Protein AF-A0A2N1LR02-F1 (afdb_monomer_lite)

Sequence (172 aa):
MAAYFSTISNEKSGYHPKRVEGSVKLVQAIRKLHRGYVFFFLIPSFLRRYVPFLKTMSDDIFQTMDFINQKLNTIIKTRRKEIEDASLDEPLPHDMLTSMIIKNTFRDVNYFETGEASRFMTNSEIRVNLLDGFYSGTYKVNFFFIFLDKFYALFYKFIESSKFNINTICFT

Structure (mmCIF, N/CA/C/O backbone):
data_AF-A0A2N1LR02-F1
#
_entry.id   AF-A0A2N1LR02-F1
#
loop_
_atom_site.group_PDB
_atom_site.id
_atom_site.type_symbol
_atom_site.label_atom_id
_atom_site.label_alt_id
_atom_site.label_comp_id
_atom_site.label_asym_id
_atom_site.label_entity_id
_atom_site.label_seq_id
_atom_site.pdbx_PDB_ins_code
_atom_site.Cartn_x
_atom_site.Cartn_y
_atom_site.Cartn_z
_atom_site.occupancy
_atom_site.B_iso_or_equiv
_atom_site.auth_seq_id
_atom_site.auth_comp_id
_atom_site.auth_asym_id
_atom_site.auth_atom_id
_atom_site.pdbx_PDB_model_num
ATOM 1 N N . MET A 1 1 ? -7.549 -14.404 -5.311 1.00 54.22 1 MET A N 1
ATOM 2 C CA . MET A 1 1 ? -8.138 -15.682 -4.866 1.00 54.22 1 MET A CA 1
ATOM 3 C C . MET A 1 1 ? -9.510 -15.933 -5.472 1.00 54.22 1 MET A C 1
ATOM 5 O O . MET A 1 1 ? -9.586 -16.866 -6.242 1.00 54.22 1 MET A O 1
ATOM 9 N N . ALA A 1 2 ? -10.542 -15.099 -5.273 1.00 55.25 2 ALA A N 1
ATOM 10 C CA . ALA A 1 2 ? -11.881 -15.347 -5.848 1.00 55.25 2 ALA A CA 1
ATOM 11 C C . ALA A 1 2 ? -11.913 -15.542 -7.383 1.00 55.25 2 ALA A C 1
ATOM 13 O O . ALA A 1 2 ? -12.499 -16.506 -7.852 1.00 55.25 2 ALA A O 1
ATOM 14 N N . ALA A 1 3 ? -11.217 -14.695 -8.155 1.00 59.97 3 ALA A N 1
ATOM 15 C CA . ALA A 1 3 ? -11.130 -14.844 -9.616 1.00 59.97 3 ALA A CA 1
ATOM 16 C C . ALA A 1 3 ? -10.395 -16.125 -10.062 1.00 59.97 3 ALA A C 1
ATOM 18 O O . ALA A 1 3 ? -10.743 -16.722 -11.071 1.00 59.97 3 ALA A O 1
ATOM 19 N N . TYR A 1 4 ? -9.380 -16.548 -9.300 1.00 62.59 4 TYR A N 1
ATOM 20 C CA . TYR A 1 4 ? -8.657 -17.796 -9.558 1.00 62.59 4 TYR A CA 1
ATOM 21 C C . TYR A 1 4 ? -9.516 -19.010 -9.175 1.00 62.59 4 TYR A C 1
ATOM 23 O O . TYR A 1 4 ? -9.596 -19.983 -9.913 1.00 62.59 4 TYR A O 1
ATOM 31 N N . PHE A 1 5 ? -10.239 -18.912 -8.059 1.00 60.47 5 P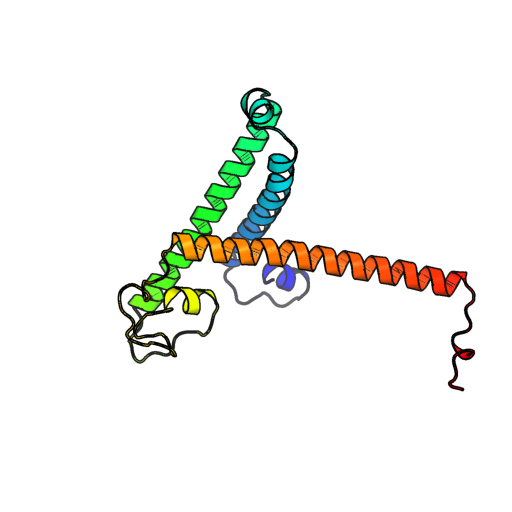HE A N 1
ATOM 32 C CA . PHE A 1 5 ? -11.178 -19.928 -7.600 1.00 60.47 5 PHE A CA 1
ATOM 33 C C . PHE A 1 5 ? -12.308 -20.146 -8.615 1.00 60.47 5 PHE A C 1
ATOM 35 O O . PHE A 1 5 ? -12.623 -21.283 -8.943 1.00 60.47 5 PHE A O 1
ATOM 42 N N . SER A 1 6 ? -12.840 -19.074 -9.212 1.00 61.81 6 SER A N 1
ATOM 43 C CA . SER A 1 6 ? -13.830 -19.176 -10.293 1.00 61.81 6 SER A CA 1
ATOM 44 C C . SER A 1 6 ? -13.273 -19.733 -11.605 1.00 61.81 6 SER A C 1
ATOM 46 O O . SER A 1 6 ? -14.053 -20.147 -12.450 1.00 61.81 6 SER A O 1
ATOM 48 N N . THR A 1 7 ? -11.950 -19.715 -11.815 1.00 63.00 7 THR A N 1
ATOM 49 C CA . THR A 1 7 ? -11.339 -20.356 -12.995 1.00 63.00 7 THR A CA 1
ATOM 50 C C . THR A 1 7 ? -11.068 -21.846 -12.800 1.00 63.00 7 THR A C 1
ATOM 52 O O . THR A 1 7 ? -10.983 -22.561 -13.790 1.00 63.00 7 THR A O 1
ATOM 55 N N . ILE A 1 8 ? -10.918 -22.315 -11.556 1.00 58.66 8 ILE A N 1
ATOM 56 C CA . ILE A 1 8 ? -10.593 -23.721 -11.242 1.00 58.66 8 ILE A CA 1
ATOM 57 C C . ILE A 1 8 ? -11.790 -24.523 -10.720 1.00 58.66 8 ILE A C 1
ATOM 59 O O . ILE A 1 8 ? -11.764 -25.747 -10.776 1.00 58.66 8 ILE A O 1
ATOM 63 N N . SER A 1 9 ? -12.825 -23.859 -10.201 1.00 59.94 9 SER A N 1
ATOM 64 C CA . SER A 1 9 ? -14.037 -24.501 -9.689 1.00 59.94 9 SER A CA 1
ATOM 65 C C . SER A 1 9 ? -15.246 -24.133 -10.548 1.00 59.94 9 SER A C 1
ATOM 67 O O . SER A 1 9 ? -15.396 -22.986 -10.967 1.00 59.94 9 SER A O 1
ATOM 69 N N . ASN A 1 10 ? -16.126 -25.109 -10.790 1.00 59.88 10 ASN A N 1
ATOM 70 C CA . ASN A 1 10 ? -17.415 -24.887 -11.458 1.00 59.88 10 ASN A CA 1
ATOM 71 C C . ASN A 1 10 ? -18.422 -24.136 -10.565 1.00 59.88 10 ASN A C 1
ATOM 73 O O . ASN A 1 10 ? -19.475 -23.712 -11.041 1.00 59.88 10 ASN A O 1
ATOM 77 N N . GLU A 1 11 ? -18.111 -23.949 -9.279 1.00 60.25 11 GLU A N 1
ATOM 78 C CA . GLU A 1 11 ? -18.895 -23.108 -8.383 1.00 60.25 11 GLU A CA 1
ATOM 79 C C . GLU A 1 11 ? -18.573 -21.630 -8.617 1.00 60.25 11 GLU A C 1
ATOM 81 O O . GLU A 1 11 ? -17.457 -21.145 -8.405 1.00 60.25 11 GLU A O 1
ATOM 86 N N . LYS A 1 12 ? -19.588 -20.864 -9.028 1.00 58.06 12 LYS A N 1
ATOM 87 C CA . LYS A 1 12 ? -19.485 -19.404 -9.047 1.00 58.06 12 LYS A CA 1
ATOM 88 C C . LYS A 1 12 ? -19.284 -18.924 -7.614 1.00 58.06 12 LYS A C 1
ATOM 90 O O . LYS A 1 12 ? -20.124 -19.167 -6.753 1.00 58.06 12 LYS A O 1
ATOM 95 N N . SER A 1 13 ? -18.199 -18.188 -7.367 1.00 61.81 13 SER A N 1
ATOM 96 C CA . SER A 1 13 ? -17.997 -17.540 -6.070 1.00 61.81 13 SER A CA 1
ATOM 97 C C . SER A 1 13 ? -19.213 -16.666 -5.742 1.00 61.81 13 SER A C 1
ATOM 99 O O . SER A 1 13 ? -19.603 -15.863 -6.591 1.00 61.81 13 SER A O 1
ATOM 101 N N . GLY A 1 14 ? -19.760 -16.741 -4.525 1.00 61.41 14 GLY A N 1
ATOM 102 C CA . GLY A 1 14 ? -20.897 -15.915 -4.074 1.00 61.41 14 GLY A CA 1
ATOM 103 C C . GLY A 1 14 ? -20.629 -14.399 -4.011 1.00 61.41 14 GLY A C 1
ATOM 104 O O . GLY A 1 14 ? -21.425 -13.643 -3.464 1.00 61.41 14 GLY A O 1
ATOM 105 N N . TYR A 1 15 ? -19.496 -13.929 -4.542 1.00 64.81 15 TYR A N 1
ATOM 106 C CA . TYR A 1 15 ? -19.118 -12.522 -4.582 1.00 64.81 15 TYR A CA 1
ATOM 107 C C . TYR A 1 15 ? -19.650 -11.818 -5.830 1.00 64.81 15 TYR A C 1
ATOM 109 O O . TYR A 1 15 ? -19.574 -12.331 -6.944 1.00 64.81 15 TYR A O 1
ATOM 117 N N . HIS A 1 16 ? -20.101 -10.574 -5.650 1.00 70.81 16 HIS A N 1
ATOM 118 C CA . HIS A 1 16 ? -20.580 -9.740 -6.748 1.00 70.81 16 HIS A CA 1
ATOM 119 C C . HIS A 1 16 ? -19.488 -9.542 -7.832 1.00 70.81 16 HIS A C 1
ATOM 121 O O . HIS A 1 16 ? -18.369 -9.140 -7.487 1.00 70.81 16 HIS A O 1
ATOM 127 N N . PRO A 1 17 ? -19.786 -9.722 -9.138 1.00 71.88 17 PRO A N 1
ATOM 128 C CA . PRO A 1 17 ? -18.791 -9.690 -10.220 1.00 71.88 17 PRO A CA 1
ATOM 129 C C . PRO A 1 17 ? -17.903 -8.436 -10.238 1.00 71.88 17 PRO A C 1
ATOM 131 O O . PRO A 1 17 ? -16.683 -8.534 -10.362 1.00 71.88 17 PRO A O 1
ATOM 134 N N . LYS A 1 18 ? -18.489 -7.253 -9.998 1.00 75.12 18 LYS A N 1
ATOM 135 C CA . LYS A 1 18 ? -17.747 -5.974 -9.924 1.00 75.12 18 LYS A CA 1
ATOM 136 C C . LYS A 1 18 ? -16.664 -5.960 -8.834 1.00 75.12 18 LYS A C 1
ATOM 138 O O . LYS A 1 18 ? -15.628 -5.318 -8.995 1.00 75.12 18 LYS A O 1
ATOM 143 N N . ARG A 1 19 ? -16.884 -6.667 -7.718 1.00 74.06 19 ARG A N 1
ATOM 144 C CA . ARG A 1 19 ? -15.919 -6.767 -6.610 1.00 74.06 19 ARG A CA 1
ATOM 145 C C . ARG A 1 19 ? -14.735 -7.647 -7.003 1.00 74.06 19 ARG A C 1
ATOM 147 O O . ARG A 1 19 ? -13.589 -7.303 -6.720 1.00 74.06 19 ARG A O 1
ATOM 154 N N . VAL A 1 20 ? -15.016 -8.748 -7.699 1.00 78.62 20 VAL A N 1
ATOM 155 C CA . VAL A 1 20 ? -13.993 -9.650 -8.241 1.00 78.62 20 VAL A CA 1
ATOM 156 C C . VAL A 1 20 ? -13.139 -8.912 -9.271 1.00 78.62 20 VAL A C 1
ATOM 158 O O . VAL A 1 20 ? -11.918 -8.878 -9.129 1.00 78.62 20 VAL A O 1
ATOM 161 N N . GLU A 1 21 ? -13.758 -8.224 -10.230 1.00 84.56 21 GLU A N 1
ATOM 162 C CA . GLU A 1 21 ? -13.053 -7.424 -11.239 1.00 84.56 21 GLU A CA 1
ATOM 163 C C . GLU A 1 21 ? -12.166 -6.337 -10.607 1.00 84.56 21 GLU A C 1
ATOM 165 O O . GLU A 1 21 ? -10.990 -6.203 -10.953 1.00 84.56 21 GLU A O 1
ATOM 170 N N . GLY A 1 22 ? -12.696 -5.598 -9.626 1.00 85.69 22 GLY A N 1
ATOM 171 C CA . GLY A 1 22 ? -11.933 -4.586 -8.896 1.00 85.69 22 GLY A CA 1
ATOM 172 C C . GLY A 1 22 ? -10.699 -5.163 -8.199 1.00 85.69 22 GLY A C 1
ATOM 173 O O . GLY A 1 22 ? -9.625 -4.562 -8.251 1.00 85.69 22 GLY A O 1
ATOM 174 N N . SER A 1 23 ? -10.825 -6.355 -7.608 1.00 84.44 23 SER A N 1
ATOM 175 C CA . SER A 1 23 ? -9.701 -7.038 -6.959 1.00 84.44 23 SER A CA 1
ATOM 176 C C . SER A 1 23 ? -8.628 -7.489 -7.956 1.00 84.44 23 SER A C 1
ATOM 178 O O . SER A 1 23 ? -7.438 -7.350 -7.678 1.00 84.44 23 SER A O 1
ATOM 180 N N . VAL A 1 24 ? -9.023 -7.959 -9.145 1.00 88.44 24 VAL A N 1
ATOM 181 C CA . VAL A 1 24 ? -8.087 -8.356 -10.209 1.00 88.44 24 VAL A CA 1
ATOM 182 C C . VAL A 1 24 ? -7.290 -7.152 -10.702 1.00 88.44 24 VAL A C 1
ATOM 184 O O . VAL A 1 24 ? -6.063 -7.231 -10.778 1.00 88.44 24 VAL A O 1
ATOM 187 N N . LYS A 1 25 ? -7.959 -6.020 -10.959 1.00 92.31 25 LYS A N 1
ATOM 188 C CA . LYS A 1 25 ? -7.296 -4.771 -11.369 1.00 92.31 25 LYS A CA 1
ATOM 189 C C . LYS A 1 25 ? -6.306 -4.279 -10.312 1.00 92.31 25 LYS A C 1
ATOM 191 O O . LYS A 1 25 ? -5.199 -3.880 -10.660 1.00 92.31 25 LYS A O 1
ATOM 196 N N . LEU A 1 26 ? -6.663 -4.360 -9.026 1.00 91.88 26 LEU A N 1
ATOM 197 C CA . LEU A 1 26 ? -5.758 -3.992 -7.932 1.00 91.88 26 LEU A CA 1
ATOM 198 C C . LEU A 1 26 ? -4.506 -4.883 -7.896 1.00 91.88 26 LEU A C 1
ATOM 200 O O . LEU A 1 26 ? -3.393 -4.370 -7.828 1.00 91.88 26 LEU A O 1
ATOM 204 N N . VAL A 1 27 ? -4.663 -6.205 -8.009 1.00 89.44 27 VAL A N 1
ATOM 205 C CA . VAL A 1 27 ? -3.523 -7.141 -8.035 1.00 89.44 27 VAL A CA 1
ATOM 206 C C . VAL A 1 27 ? -2.628 -6.905 -9.255 1.00 89.44 27 VAL A C 1
ATOM 208 O O . VAL A 1 27 ? -1.402 -6.928 -9.140 1.00 89.44 27 VAL A O 1
ATOM 211 N N . GLN A 1 28 ? -3.215 -6.659 -10.427 1.00 90.50 28 GLN A N 1
ATOM 212 C CA . GLN A 1 28 ? -2.463 -6.327 -11.640 1.00 90.50 28 GLN A CA 1
ATOM 213 C C . GLN A 1 28 ? -1.675 -5.021 -11.479 1.00 90.50 28 GLN A C 1
ATOM 215 O O . GLN A 1 28 ? -0.496 -4.980 -11.834 1.00 90.50 28 GLN A O 1
ATOM 220 N N . ALA A 1 29 ? -2.284 -3.991 -10.887 1.00 93.25 29 ALA A N 1
ATOM 221 C CA . ALA A 1 29 ? -1.615 -2.730 -10.585 1.00 93.25 29 ALA A CA 1
ATOM 222 C C . ALA A 1 29 ? -0.432 -2.928 -9.622 1.00 93.25 29 ALA A C 1
ATOM 224 O O . ALA A 1 29 ? 0.661 -2.443 -9.900 1.00 93.25 29 ALA A O 1
ATOM 225 N N . ILE A 1 30 ? -0.598 -3.706 -8.546 1.00 91.44 30 ILE A N 1
ATOM 226 C CA . ILE A 1 30 ? 0.488 -4.006 -7.592 1.00 91.44 30 ILE A CA 1
ATOM 227 C C . ILE A 1 30 ? 1.645 -4.744 -8.284 1.00 91.44 30 ILE A C 1
ATOM 229 O O . ILE A 1 30 ? 2.810 -4.398 -8.090 1.00 91.44 30 ILE A O 1
ATOM 233 N N . ARG A 1 31 ? 1.350 -5.719 -9.155 1.00 88.25 31 ARG A N 1
ATOM 234 C CA . ARG A 1 31 ? 2.382 -6.416 -9.948 1.00 88.25 31 ARG A CA 1
ATOM 235 C C . ARG A 1 31 ? 3.130 -5.473 -10.886 1.00 88.25 31 ARG A C 1
ATOM 237 O O . ARG A 1 31 ? 4.342 -5.604 -11.054 1.00 88.25 31 ARG A O 1
ATOM 244 N N . LYS A 1 32 ? 2.417 -4.534 -11.506 1.00 91.00 32 LYS A N 1
ATOM 245 C CA . LYS A 1 32 ? 3.011 -3.512 -12.369 1.00 91.00 32 LYS A CA 1
ATOM 246 C C . LYS A 1 32 ? 3.894 -2.553 -11.568 1.00 91.00 32 LYS A C 1
ATOM 248 O O . LYS A 1 32 ? 5.026 -2.315 -11.976 1.00 91.00 32 LYS A O 1
ATOM 253 N N . LEU A 1 33 ? 3.433 -2.098 -10.401 1.00 91.44 33 LEU A N 1
ATOM 254 C CA . LEU A 1 33 ? 4.216 -1.273 -9.478 1.00 91.44 33 LEU A CA 1
ATOM 255 C C . LEU A 1 33 ? 5.512 -1.976 -9.050 1.00 91.44 33 LEU A C 1
ATOM 257 O O . LEU A 1 33 ? 6.570 -1.358 -9.044 1.00 91.44 33 LEU A O 1
ATOM 261 N N . HIS A 1 34 ? 5.451 -3.278 -8.766 1.00 86.19 34 HIS A N 1
ATOM 262 C CA . HIS A 1 34 ? 6.629 -4.074 -8.424 1.00 86.19 34 HIS A CA 1
ATOM 263 C C . HIS A 1 34 ? 7.677 -4.111 -9.543 1.00 86.19 34 HIS A C 1
ATOM 265 O O . HIS A 1 34 ? 8.855 -3.862 -9.297 1.00 86.19 34 HIS A O 1
ATOM 271 N N . ARG A 1 35 ? 7.258 -4.336 -10.794 1.00 84.69 35 ARG A N 1
ATOM 272 C CA . ARG A 1 35 ? 8.166 -4.216 -11.951 1.00 84.69 35 ARG A CA 1
ATOM 273 C C . ARG A 1 35 ? 8.718 -2.795 -12.086 1.00 84.69 35 ARG A C 1
ATOM 275 O O . ARG A 1 35 ? 9.896 -2.618 -12.382 1.00 84.69 35 ARG A O 1
ATOM 282 N N . GLY A 1 36 ? 7.877 -1.796 -11.822 1.00 89.12 36 GLY A N 1
ATOM 283 C CA . GLY A 1 36 ? 8.267 -0.392 -11.801 1.00 89.12 36 GLY A CA 1
ATOM 284 C C . GLY A 1 36 ? 9.349 -0.087 -10.764 1.00 89.12 36 GLY A C 1
ATOM 285 O O . GLY A 1 36 ? 10.271 0.663 -11.059 1.00 89.12 36 GLY A O 1
ATOM 286 N N . TYR A 1 37 ? 9.311 -0.712 -9.586 1.00 86.81 37 TYR A N 1
ATOM 287 C CA . TYR A 1 37 ? 10.327 -0.510 -8.549 1.00 86.81 37 TYR A CA 1
ATOM 288 C C . TYR A 1 37 ? 11.738 -0.865 -9.039 1.00 86.81 37 TYR A C 1
ATOM 290 O O . TYR A 1 37 ? 12.676 -0.100 -8.826 1.00 86.81 37 TYR A O 1
ATOM 298 N N . VAL A 1 38 ? 11.882 -1.969 -9.781 1.00 87.62 38 VAL A N 1
ATOM 299 C CA . VAL A 1 38 ? 13.159 -2.364 -10.402 1.00 87.62 38 VAL A CA 1
ATOM 300 C C . VAL A 1 38 ? 13.616 -1.325 -11.432 1.00 87.62 38 VAL A C 1
ATOM 302 O O . VAL A 1 38 ? 14.785 -0.946 -11.449 1.00 87.62 38 VAL A O 1
ATOM 305 N N . PHE A 1 39 ? 12.694 -0.801 -12.245 1.00 91.06 39 PHE A N 1
ATOM 306 C CA . PHE A 1 39 ? 12.978 0.299 -13.173 1.00 91.06 39 PHE A CA 1
ATOM 307 C C . PHE A 1 39 ? 13.478 1.553 -12.438 1.00 91.06 39 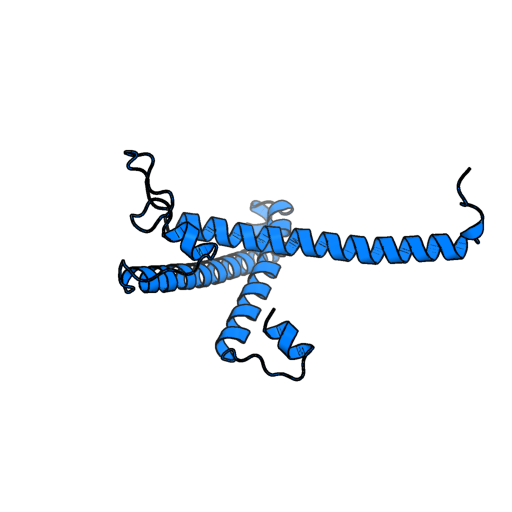PHE A C 1
ATOM 309 O O . PHE A 1 39 ? 14.466 2.159 -12.855 1.00 91.06 39 PHE A O 1
ATOM 316 N N . PHE A 1 40 ? 12.856 1.920 -11.312 1.00 92.56 40 PHE A N 1
ATOM 317 C CA . PHE A 1 40 ? 13.285 3.081 -10.533 1.00 92.56 40 PHE A CA 1
ATOM 318 C C . PHE A 1 40 ? 14.623 2.872 -9.807 1.00 92.56 40 PHE A C 1
ATOM 320 O O . PHE A 1 40 ? 15.350 3.842 -9.584 1.00 92.56 40 PHE A O 1
ATOM 327 N N . PHE A 1 41 ? 14.947 1.632 -9.448 1.00 90.31 41 PHE A N 1
ATOM 328 C CA . PHE A 1 41 ? 16.217 1.283 -8.819 1.00 90.31 41 PHE A CA 1
ATOM 329 C C . PHE A 1 41 ? 17.382 1.314 -9.819 1.00 90.31 41 PHE A C 1
ATOM 331 O O . PHE A 1 41 ? 18.451 1.825 -9.502 1.00 90.31 41 PHE A O 1
ATOM 338 N N . LEU A 1 42 ? 17.172 0.800 -11.035 1.00 92.81 42 LEU A N 1
ATOM 339 C CA . LEU A 1 42 ? 18.231 0.665 -12.041 1.00 92.81 42 LEU A CA 1
ATOM 340 C C . LEU A 1 42 ? 18.461 1.931 -12.872 1.00 92.81 42 LEU A C 1
ATOM 342 O O . LEU A 1 42 ? 19.583 2.177 -13.308 1.00 92.81 42 LEU A O 1
ATOM 346 N N . ILE A 1 43 ? 17.415 2.722 -13.132 1.00 93.19 43 ILE A N 1
ATOM 347 C CA . ILE A 1 43 ? 17.499 3.860 -14.053 1.00 93.19 43 ILE A CA 1
ATOM 348 C C . ILE A 1 43 ? 17.575 5.176 -13.271 1.00 93.19 43 ILE A C 1
ATOM 350 O O . ILE A 1 43 ? 16.604 5.523 -12.593 1.00 93.19 43 ILE A O 1
ATOM 354 N N . PRO A 1 44 ? 18.663 5.959 -13.401 1.00 94.00 44 PRO A N 1
ATOM 355 C CA . PRO A 1 44 ? 18.807 7.253 -12.741 1.00 94.00 44 PRO A CA 1
ATOM 356 C C . PRO A 1 44 ? 17.672 8.236 -13.049 1.00 94.00 44 PRO A C 1
ATOM 358 O O . PRO A 1 44 ? 17.111 8.261 -14.148 1.00 94.00 44 PRO A O 1
ATOM 361 N N . SER A 1 45 ? 17.387 9.121 -12.090 1.00 92.12 45 SER A N 1
ATOM 362 C CA . SER A 1 45 ? 16.348 10.157 -12.201 1.00 92.12 45 SER A CA 1
ATOM 363 C C . SER A 1 45 ? 16.503 11.042 -13.439 1.00 92.12 45 SER A C 1
ATOM 365 O O . SER A 1 45 ? 15.504 11.362 -14.079 1.00 92.12 45 SER A O 1
ATOM 367 N N . PHE A 1 46 ? 17.741 11.388 -13.802 1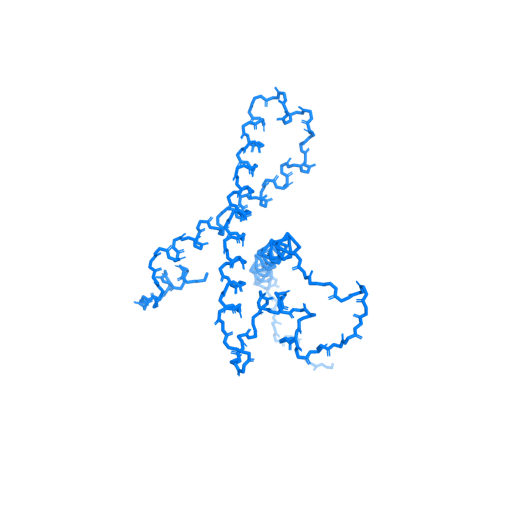.00 94.06 46 PHE A N 1
ATOM 368 C CA . PHE A 1 46 ? 18.054 12.183 -14.988 1.00 94.06 46 PHE A CA 1
ATOM 369 C C . PHE A 1 46 ? 17.523 11.521 -16.269 1.00 94.06 46 PHE A C 1
ATOM 371 O O . PHE A 1 46 ? 16.722 12.117 -16.987 1.00 94.06 46 PHE A O 1
ATOM 378 N N . LEU A 1 47 ? 17.879 10.257 -16.519 1.00 94.38 47 LEU A N 1
ATOM 379 C CA . LEU A 1 47 ? 17.447 9.547 -17.726 1.00 94.38 47 LEU A CA 1
ATOM 380 C C . LEU A 1 47 ? 15.922 9.408 -17.789 1.00 94.38 47 LEU A C 1
ATOM 382 O O . LEU A 1 47 ? 15.330 9.654 -18.838 1.00 94.38 47 LEU A O 1
ATOM 386 N N . ARG A 1 48 ? 15.272 9.109 -16.657 1.00 94.00 48 ARG A N 1
ATOM 387 C CA . ARG A 1 48 ? 13.803 9.023 -16.576 1.00 94.00 48 ARG A CA 1
ATOM 388 C C . ARG A 1 48 ? 13.097 10.346 -16.860 1.00 94.00 48 ARG A C 1
ATOM 390 O O . ARG A 1 48 ? 11.950 10.327 -17.276 1.00 94.00 48 ARG A O 1
ATOM 397 N N . ARG A 1 49 ? 13.742 11.490 -16.620 1.00 92.94 49 ARG A N 1
ATOM 398 C CA . ARG A 1 49 ? 13.129 12.808 -16.832 1.00 92.94 49 ARG A CA 1
ATOM 399 C C . ARG A 1 49 ? 13.289 13.306 -18.266 1.00 92.94 49 ARG A C 1
ATOM 401 O O . ARG A 1 49 ? 12.372 13.941 -18.782 1.00 92.94 49 ARG A O 1
ATOM 408 N N . TYR A 1 50 ? 14.444 13.048 -18.880 1.00 93.69 50 TYR A N 1
ATOM 409 C CA . TYR A 1 50 ? 14.826 13.672 -20.151 1.00 93.69 50 TYR A CA 1
ATOM 410 C C . TYR A 1 50 ? 14.695 12.761 -21.372 1.00 93.69 50 TYR A C 1
ATOM 412 O O . TYR A 1 50 ? 14.476 13.268 -22.467 1.00 93.69 50 TYR A O 1
ATOM 420 N N . VAL A 1 51 ? 14.784 11.436 -21.218 1.00 96.31 51 VAL A N 1
ATOM 421 C CA . VAL A 1 51 ? 14.564 10.505 -22.334 1.00 96.31 51 VAL A CA 1
ATOM 422 C C . VAL A 1 51 ? 13.057 10.259 -22.469 1.00 96.31 51 VAL A C 1
ATOM 424 O O . VAL A 1 51 ? 12.475 9.671 -21.554 1.00 96.31 51 VAL A O 1
ATOM 427 N N . PRO A 1 52 ? 12.405 10.647 -23.586 1.00 95.00 52 PRO A N 1
ATOM 428 C CA . PRO A 1 52 ? 10.944 10.598 -23.708 1.00 95.00 52 PRO A CA 1
ATOM 429 C C . PRO A 1 52 ? 10.344 9.221 -23.405 1.00 95.00 52 PRO A C 1
ATOM 431 O O . PRO A 1 52 ? 9.377 9.119 -22.659 1.00 95.00 52 PRO A O 1
ATOM 434 N N . PHE A 1 53 ? 10.976 8.156 -23.904 1.00 94.75 53 PHE A N 1
ATOM 435 C CA . PHE A 1 53 ? 10.550 6.778 -23.660 1.00 94.75 53 PHE A CA 1
ATOM 436 C C . PHE A 1 53 ? 10.556 6.402 -22.168 1.00 94.75 53 PHE A C 1
ATOM 438 O O . PHE A 1 53 ? 9.578 5.861 -21.653 1.00 94.75 53 PHE A O 1
ATOM 445 N N . LEU A 1 54 ? 11.638 6.731 -21.452 1.00 94.62 54 LEU A N 1
ATOM 446 C CA . LEU A 1 54 ? 11.764 6.445 -20.020 1.00 94.62 54 LEU A CA 1
ATOM 447 C C . LEU A 1 54 ? 10.813 7.310 -19.189 1.00 94.62 54 LEU A C 1
ATOM 449 O O . LEU A 1 54 ? 10.284 6.844 -18.180 1.00 94.62 54 LEU A O 1
ATOM 453 N N . LYS A 1 55 ? 10.557 8.545 -19.629 1.00 94.81 55 LYS A N 1
ATOM 454 C CA . LYS A 1 55 ? 9.577 9.429 -19.002 1.00 94.81 55 LYS A CA 1
ATOM 455 C C . LYS A 1 55 ? 8.175 8.833 -19.065 1.00 94.81 55 LYS A C 1
ATOM 457 O O . LYS A 1 55 ? 7.533 8.718 -18.028 1.00 94.81 55 LYS A O 1
ATOM 462 N N . THR A 1 56 ? 7.739 8.364 -20.235 1.00 95.38 56 THR A N 1
ATOM 463 C CA . THR A 1 56 ? 6.426 7.717 -20.384 1.00 95.38 56 THR A CA 1
ATOM 464 C C . THR A 1 56 ? 6.283 6.495 -19.474 1.00 95.38 56 THR A C 1
ATOM 466 O O . THR A 1 56 ? 5.238 6.318 -18.855 1.00 95.38 56 THR A O 1
ATOM 469 N N . MET A 1 57 ? 7.336 5.683 -19.327 1.00 93.44 57 MET A N 1
ATOM 470 C CA . MET A 1 57 ? 7.340 4.558 -18.380 1.00 93.44 57 MET A CA 1
ATOM 471 C C . MET A 1 57 ? 7.218 5.017 -16.925 1.00 93.44 57 MET A C 1
ATOM 473 O O . MET A 1 57 ? 6.458 4.437 -16.152 1.00 93.44 57 MET A O 1
ATOM 477 N N . SER A 1 58 ? 7.962 6.056 -16.546 1.00 94.38 58 SER A N 1
ATOM 478 C CA . SER A 1 58 ? 7.906 6.633 -15.203 1.00 94.38 58 SER A CA 1
ATOM 479 C C . SER A 1 58 ? 6.506 7.166 -14.885 1.00 94.38 58 SER A C 1
ATOM 481 O O . SER A 1 58 ? 5.968 6.859 -13.822 1.00 94.38 58 SER A O 1
ATOM 483 N N . ASP A 1 59 ? 5.910 7.923 -15.807 1.00 94.88 59 ASP A N 1
ATOM 484 C CA . ASP A 1 59 ? 4.572 8.507 -15.667 1.00 94.88 59 ASP A CA 1
ATOM 485 C C . ASP A 1 59 ? 3.502 7.412 -15.519 1.00 94.88 59 ASP A C 1
ATOM 487 O O . ASP A 1 59 ? 2.639 7.488 -14.644 1.00 94.88 59 ASP A O 1
ATOM 491 N N . ASP A 1 60 ? 3.603 6.339 -16.303 1.00 94.81 60 ASP A N 1
ATOM 492 C CA . ASP A 1 60 ? 2.712 5.179 -16.237 1.00 94.81 60 ASP A CA 1
ATOM 493 C C . ASP A 1 60 ? 2.795 4.427 -14.888 1.00 94.81 60 ASP A C 1
ATOM 495 O O . ASP A 1 60 ? 1.781 3.968 -14.340 1.00 94.81 60 ASP A O 1
ATOM 499 N N . ILE A 1 61 ? 3.990 4.333 -14.293 1.00 94.75 61 ILE A N 1
ATOM 500 C CA . ILE A 1 61 ? 4.162 3.758 -12.951 1.00 94.75 61 ILE A CA 1
ATOM 501 C C . ILE A 1 61 ? 3.584 4.692 -11.879 1.00 94.75 61 ILE A C 1
ATOM 503 O O . ILE A 1 61 ? 2.925 4.206 -10.956 1.00 94.75 61 ILE A O 1
ATOM 507 N N . PHE A 1 62 ? 3.770 6.010 -11.999 1.00 94.75 62 PHE A N 1
ATOM 508 C CA . PHE A 1 62 ? 3.172 6.974 -11.069 1.00 94.75 62 PHE A CA 1
ATOM 509 C C . PHE A 1 62 ? 1.641 6.921 -11.102 1.00 94.75 62 PHE A C 1
ATOM 511 O O . PHE A 1 62 ? 1.022 6.771 -10.050 1.00 94.75 62 PHE A O 1
ATOM 518 N N . GLN A 1 63 ? 1.029 6.893 -12.288 1.00 96.25 63 GLN A N 1
ATOM 519 C CA . GLN A 1 63 ? -0.422 6.710 -12.430 1.00 96.25 63 GLN A CA 1
ATOM 520 C C . GLN A 1 63 ? -0.906 5.394 -11.806 1.00 96.25 63 GLN A C 1
ATOM 522 O O . GLN A 1 63 ? -1.966 5.331 -11.179 1.00 96.25 63 GLN A O 1
ATOM 527 N N . THR A 1 64 ? -0.112 4.328 -11.940 1.00 95.19 64 THR A N 1
ATOM 528 C CA . THR A 1 64 ? -0.407 3.035 -11.309 1.00 95.19 64 THR A CA 1
ATOM 529 C C . THR A 1 64 ? -0.376 3.139 -9.778 1.00 95.19 64 THR A C 1
ATOM 531 O O . THR A 1 64 ? -1.258 2.596 -9.109 1.00 95.19 64 THR A O 1
ATOM 534 N N . MET A 1 65 ? 0.601 3.855 -9.215 1.00 94.06 65 MET A N 1
ATOM 535 C CA . MET A 1 65 ? 0.687 4.116 -7.775 1.00 94.06 65 MET A CA 1
ATOM 536 C C . MET A 1 65 ? -0.501 4.952 -7.280 1.00 94.06 65 MET A C 1
ATOM 538 O O . MET A 1 65 ? -1.086 4.627 -6.245 1.00 94.06 65 MET A O 1
ATOM 542 N N . ASP A 1 66 ? -0.912 5.976 -8.029 1.00 96.19 66 ASP A N 1
ATOM 543 C CA . ASP A 1 66 ? -2.079 6.799 -7.696 1.00 96.19 66 ASP A CA 1
ATOM 544 C C . ASP A 1 66 ? -3.361 5.970 -7.654 1.00 96.19 66 ASP A C 1
ATOM 546 O O . ASP A 1 66 ? -4.127 6.055 -6.690 1.00 96.19 66 ASP A O 1
ATOM 550 N N . PHE A 1 67 ? -3.564 5.097 -8.643 1.00 96.06 67 PHE A N 1
ATOM 551 C CA . PHE A 1 67 ? -4.687 4.163 -8.655 1.00 96.06 67 PHE A CA 1
ATOM 552 C C . PHE A 1 67 ? -4.696 3.256 -7.414 1.00 96.06 67 PHE A C 1
ATOM 554 O O . PHE A 1 67 ? -5.736 3.104 -6.764 1.00 96.06 67 PHE A O 1
ATOM 561 N N . ILE A 1 68 ? -3.549 2.669 -7.053 1.00 95.44 68 ILE A N 1
ATOM 562 C CA . ILE A 1 68 ? -3.423 1.816 -5.860 1.00 95.44 68 ILE A CA 1
ATOM 563 C C . ILE A 1 68 ? -3.752 2.622 -4.602 1.00 95.44 68 ILE A C 1
ATOM 565 O O . ILE A 1 68 ? -4.567 2.185 -3.786 1.00 95.44 68 ILE A O 1
ATOM 569 N N . ASN A 1 69 ? -3.174 3.816 -4.465 1.00 95.38 69 ASN A N 1
ATOM 570 C CA . ASN A 1 69 ? -3.396 4.685 -3.317 1.00 95.38 69 ASN A CA 1
ATOM 571 C C . ASN A 1 69 ? -4.869 5.064 -3.167 1.00 95.38 69 ASN A C 1
ATOM 573 O O . ASN A 1 69 ? -5.409 4.993 -2.062 1.00 95.38 69 ASN A O 1
ATOM 577 N N . GLN A 1 70 ? -5.538 5.423 -4.263 1.00 96.31 70 GLN A N 1
ATOM 578 C CA . GLN A 1 70 ? -6.970 5.715 -4.267 1.00 96.31 70 GLN A CA 1
ATOM 579 C C . GLN A 1 70 ? -7.785 4.504 -3.809 1.00 96.31 70 GLN A C 1
ATOM 581 O O . GLN A 1 70 ? -8.629 4.641 -2.925 1.00 96.31 70 GLN A O 1
ATOM 586 N N . LYS A 1 71 ? -7.504 3.308 -4.342 1.00 95.44 71 LYS A N 1
ATOM 587 C CA . LYS A 1 71 ? -8.227 2.086 -3.962 1.00 95.44 71 LYS A CA 1
ATOM 588 C C . LYS A 1 71 ? -8.033 1.714 -2.497 1.00 95.44 71 LYS A C 1
ATOM 590 O O . LYS A 1 71 ? -9.023 1.435 -1.822 1.00 95.44 71 LYS A O 1
ATOM 595 N N . LEU A 1 72 ? -6.802 1.748 -1.992 1.00 95.56 72 LEU A N 1
ATOM 596 C CA . LEU A 1 72 ? -6.524 1.471 -0.581 1.00 95.56 72 LEU A CA 1
ATOM 597 C C . LEU A 1 72 ? -7.170 2.518 0.333 1.00 95.56 72 LEU A C 1
ATOM 599 O O . LEU A 1 72 ? -7.782 2.155 1.333 1.00 95.56 72 LEU A O 1
ATOM 603 N N . ASN A 1 73 ? -7.124 3.801 -0.038 1.00 95.88 73 ASN A N 1
ATOM 604 C CA . ASN A 1 73 ? -7.802 4.859 0.712 1.00 95.88 73 ASN A CA 1
ATOM 605 C C . ASN A 1 73 ? -9.316 4.633 0.784 1.00 95.88 73 ASN A C 1
ATOM 607 O O . ASN A 1 73 ? -9.900 4.831 1.846 1.00 95.88 73 ASN A O 1
ATOM 611 N N . THR A 1 74 ? -9.957 4.225 -0.316 1.00 95.50 74 THR A N 1
ATOM 612 C CA . THR A 1 74 ? -11.387 3.887 -0.305 1.00 95.50 74 THR A CA 1
ATOM 613 C C . THR A 1 74 ? -11.665 2.736 0.657 1.00 95.50 74 THR A C 1
ATOM 615 O O . THR A 1 74 ? -12.552 2.868 1.489 1.00 95.50 74 THR A O 1
ATOM 618 N N . ILE A 1 75 ? -10.879 1.654 0.606 1.00 94.56 75 ILE A N 1
ATOM 619 C CA . ILE A 1 75 ? -11.042 0.495 1.501 1.00 94.56 75 ILE A CA 1
ATOM 620 C C . ILE A 1 75 ? -10.922 0.912 2.974 1.00 94.56 75 ILE A C 1
ATOM 622 O O . ILE A 1 75 ? -11.790 0.572 3.775 1.00 94.56 75 ILE A O 1
ATOM 626 N N . ILE A 1 76 ? -9.887 1.685 3.321 1.00 95.62 76 ILE A N 1
ATOM 627 C CA . ILE A 1 76 ? -9.658 2.157 4.694 1.00 95.62 76 ILE A CA 1
ATOM 628 C C . ILE A 1 76 ? -10.813 3.047 5.160 1.00 95.62 76 ILE A C 1
ATOM 630 O O . ILE A 1 76 ? -11.337 2.844 6.251 1.00 95.62 76 ILE A O 1
ATOM 634 N N . LYS A 1 77 ? -11.234 4.019 4.339 1.00 95.69 77 LYS A N 1
ATOM 635 C CA . LYS A 1 77 ? -12.323 4.944 4.690 1.00 95.69 77 LYS A CA 1
ATOM 636 C C . LYS A 1 77 ? -13.656 4.223 4.862 1.00 95.69 77 LYS A C 1
ATOM 638 O O . LYS A 1 77 ? -14.367 4.512 5.815 1.00 95.69 77 LYS A O 1
ATOM 643 N N . THR A 1 78 ? -13.979 3.292 3.966 1.00 95.06 78 THR A N 1
ATOM 644 C CA . THR A 1 78 ? -15.195 2.480 4.071 1.00 95.06 78 THR A CA 1
ATOM 645 C C . THR A 1 78 ? -15.190 1.674 5.363 1.00 95.06 78 THR A C 1
ATOM 647 O O . THR A 1 78 ? -16.145 1.772 6.122 1.00 95.06 78 THR A O 1
ATOM 650 N N . ARG A 1 79 ? -14.096 0.966 5.671 1.00 94.88 79 ARG A N 1
ATOM 651 C CA . ARG A 1 79 ? -14.016 0.171 6.903 1.00 94.88 79 ARG A CA 1
ATOM 652 C C . ARG A 1 79 ? -14.047 1.029 8.167 1.00 94.88 79 ARG A C 1
ATOM 654 O O . ARG A 1 79 ? -14.673 0.651 9.147 1.00 94.88 79 ARG A O 1
ATOM 661 N N . ARG A 1 80 ? -13.385 2.187 8.157 1.00 93.31 80 ARG A N 1
ATOM 662 C CA . ARG A 1 80 ? -13.422 3.123 9.286 1.00 93.31 80 ARG A CA 1
ATOM 663 C C . ARG A 1 80 ? -14.851 3.603 9.550 1.00 93.31 80 ARG A C 1
ATOM 665 O O . ARG A 1 80 ? -15.278 3.566 10.694 1.00 93.31 80 ARG A O 1
ATOM 672 N N . LYS A 1 81 ? -15.600 3.941 8.495 1.00 93.75 81 LYS A N 1
ATOM 673 C CA . LYS A 1 81 ? -17.016 4.296 8.612 1.00 93.75 81 LYS A CA 1
ATOM 674 C C . LYS A 1 81 ? -17.866 3.136 9.150 1.00 93.75 81 LYS A C 1
ATOM 676 O O . LYS A 1 81 ? -18.656 3.352 10.051 1.00 93.75 81 LYS A O 1
ATOM 681 N N . GLU A 1 82 ? -17.666 1.912 8.655 1.00 92.88 82 GLU A N 1
ATOM 682 C CA . GLU A 1 82 ? -18.360 0.715 9.172 1.00 92.88 82 GLU A CA 1
ATOM 683 C C . GLU A 1 82 ? -18.143 0.528 10.686 1.00 92.88 82 GLU A C 1
ATOM 685 O O . GLU A 1 82 ? -19.070 0.172 11.401 1.00 92.88 82 GLU A O 1
ATOM 690 N N . ILE A 1 83 ? -16.931 0.798 11.182 1.00 91.56 83 ILE A N 1
ATOM 691 C CA . ILE A 1 83 ? -16.586 0.706 12.611 1.00 91.56 83 ILE A CA 1
ATOM 692 C C . ILE A 1 83 ? -17.190 1.858 13.429 1.00 91.56 83 ILE A C 1
ATOM 694 O O . ILE A 1 83 ? -17.579 1.654 14.577 1.00 91.56 83 ILE A O 1
ATOM 698 N N . GLU A 1 84 ? -17.230 3.064 12.863 1.00 89.75 84 GLU A N 1
ATOM 699 C CA . GLU A 1 84 ? -17.833 4.246 13.493 1.00 89.75 84 GLU A CA 1
ATOM 700 C C . GLU A 1 84 ? -19.361 4.115 13.597 1.00 89.75 84 GLU A C 1
ATOM 702 O O . GLU A 1 84 ? -19.929 4.510 14.612 1.00 89.75 84 GLU A O 1
ATOM 707 N N . ASP A 1 85 ? -20.002 3.523 12.584 1.00 91.38 85 ASP A N 1
ATOM 708 C CA . ASP A 1 85 ? -21.452 3.304 12.526 1.00 91.38 85 ASP A CA 1
ATOM 709 C C . ASP A 1 85 ? -21.911 2.103 13.390 1.00 91.38 85 ASP A C 1
ATOM 711 O O . ASP A 1 85 ? -23.075 2.044 13.789 1.00 91.38 85 ASP A O 1
ATOM 715 N N . ALA A 1 86 ? -21.025 1.143 13.687 1.00 90.06 86 ALA A N 1
ATOM 716 C CA . ALA A 1 86 ? -21.328 -0.016 14.534 1.00 90.06 86 ALA A CA 1
ATOM 717 C C . ALA A 1 86 ? -21.563 0.390 15.999 1.00 90.06 86 ALA A C 1
ATOM 719 O O . ALA A 1 86 ? -20.910 1.304 16.512 1.00 90.06 86 ALA A O 1
ATOM 720 N N . SER A 1 87 ? -22.418 -0.324 16.736 1.00 85.31 87 SER A N 1
ATOM 721 C CA . SER A 1 87 ? -22.564 -0.074 18.180 1.00 85.31 87 SER A CA 1
ATOM 722 C C . SER A 1 87 ? -21.290 -0.481 18.937 1.00 85.31 87 SER A C 1
ATOM 724 O O . SER A 1 87 ? -20.489 -1.277 18.444 1.00 85.31 87 SER A O 1
ATOM 726 N N . LEU A 1 88 ? -21.045 0.097 20.119 1.00 81.50 88 LEU A N 1
ATOM 727 C CA . LEU A 1 88 ? -19.842 -0.213 20.913 1.00 81.50 88 LEU A CA 1
ATOM 728 C C . LEU A 1 88 ? -19.829 -1.659 21.426 1.00 81.50 88 LEU A C 1
ATOM 730 O O . LEU A 1 88 ? -18.756 -2.242 21.547 1.00 81.50 88 LEU A O 1
ATOM 734 N N . ASP A 1 89 ? -21.009 -2.227 21.665 1.00 80.31 89 ASP A N 1
ATOM 735 C CA . ASP A 1 89 ? -21.186 -3.592 22.169 1.00 80.31 89 ASP A CA 1
ATOM 736 C C . ASP A 1 89 ? -21.105 -4.652 21.058 1.00 80.31 89 ASP A C 1
ATOM 738 O O . ASP A 1 89 ? -21.055 -5.852 21.334 1.00 80.31 89 ASP A O 1
ATOM 742 N N . GLU A 1 90 ? -21.101 -4.229 19.790 1.00 86.31 90 GLU A N 1
ATOM 743 C CA . GLU A 1 90 ? -21.007 -5.138 18.656 1.00 86.31 90 GLU A CA 1
ATOM 744 C C . GLU A 1 90 ? -19.561 -5.629 18.460 1.00 86.31 90 GLU A C 1
ATOM 746 O O . GLU A 1 90 ? -18.633 -4.818 18.325 1.00 86.31 90 GLU A O 1
ATOM 751 N N . PRO A 1 91 ? -19.339 -6.956 18.395 1.00 84.44 91 PRO A N 1
ATOM 752 C CA . PRO A 1 91 ? -18.017 -7.503 18.144 1.00 84.44 91 PRO A CA 1
ATOM 753 C C . PRO A 1 91 ? -17.570 -7.192 16.712 1.00 84.44 91 PRO A C 1
ATOM 755 O O . PRO A 1 91 ? -18.223 -7.560 15.735 1.00 84.44 91 PRO A O 1
ATOM 758 N N . LEU A 1 92 ? -16.408 -6.552 16.580 1.00 88.62 92 LEU A N 1
ATOM 759 C CA . LEU A 1 92 ? -15.802 -6.280 15.279 1.00 88.62 92 LEU A CA 1
ATOM 760 C C . LEU A 1 92 ? -15.021 -7.498 14.753 1.00 88.62 92 LEU A C 1
ATOM 762 O O . LEU A 1 92 ? -14.431 -8.243 15.538 1.00 88.62 92 LEU A O 1
ATOM 766 N N . PRO A 1 93 ? -14.926 -7.684 13.423 1.00 88.00 93 PRO A N 1
ATOM 767 C CA . PRO A 1 93 ? -14.107 -8.741 12.839 1.00 88.00 93 PRO A CA 1
ATOM 768 C C . PRO A 1 93 ? -12.622 -8.625 13.220 1.00 88.00 93 PRO A C 1
ATOM 770 O O . PRO A 1 93 ? -12.016 -7.560 13.105 1.00 88.00 93 PRO A O 1
ATOM 773 N N . HIS A 1 94 ? -11.992 -9.745 13.580 1.00 86.00 94 HIS A N 1
ATOM 774 C CA . HIS A 1 94 ? -10.555 -9.817 13.874 1.00 86.00 94 HIS A CA 1
ATOM 775 C C . HIS A 1 94 ? -9.701 -9.919 12.600 1.00 86.00 94 HIS A C 1
ATOM 777 O O . HIS A 1 94 ? -8.946 -10.873 12.409 1.00 86.00 94 HIS A O 1
ATOM 783 N N . ASP A 1 95 ? -9.834 -8.948 11.697 1.00 90.25 95 ASP A N 1
ATOM 784 C CA . ASP A 1 95 ? -8.970 -8.835 10.522 1.00 90.25 95 ASP A CA 1
ATOM 785 C C . ASP A 1 95 ? -7.900 -7.752 10.678 1.00 90.25 95 ASP A C 1
ATOM 787 O O . ASP A 1 95 ? -8.028 -6.808 11.456 1.00 90.25 95 ASP A O 1
ATOM 791 N N . MET A 1 96 ? -6.830 -7.891 9.894 1.00 91.19 96 MET A N 1
ATOM 792 C CA . MET A 1 96 ? -5.650 -7.033 9.969 1.00 91.19 96 MET A CA 1
ATOM 793 C C . MET A 1 96 ? -5.981 -5.539 9.812 1.00 91.19 96 MET A C 1
ATOM 795 O O . MET A 1 96 ? -5.400 -4.705 10.502 1.00 91.19 96 MET A O 1
ATOM 799 N N . LEU A 1 97 ? -6.916 -5.189 8.921 1.00 93.56 97 LEU A N 1
ATOM 800 C CA . LEU A 1 97 ? -7.310 -3.798 8.697 1.00 93.56 97 LEU A CA 1
ATOM 801 C C . LEU A 1 97 ? -8.060 -3.242 9.910 1.00 93.56 97 LEU A C 1
ATOM 803 O O . LEU A 1 97 ? -7.771 -2.134 10.358 1.00 93.56 97 LEU A O 1
ATOM 807 N N . THR A 1 98 ? -8.988 -4.022 10.453 1.00 92.62 98 THR A N 1
ATOM 808 C CA . THR A 1 98 ? -9.753 -3.667 11.648 1.00 92.62 98 THR A CA 1
ATOM 809 C C . THR A 1 98 ? -8.820 -3.484 12.835 1.00 92.62 98 THR A C 1
ATOM 811 O O . THR A 1 98 ? -8.871 -2.436 13.469 1.00 92.62 98 THR A O 1
ATOM 814 N N . SER A 1 99 ? -7.886 -4.414 13.062 1.00 91.38 99 SER A N 1
ATOM 815 C CA . SER A 1 99 ? -6.872 -4.296 14.114 1.00 91.38 99 SER A CA 1
ATOM 816 C C . SER A 1 99 ? -6.027 -3.027 13.984 1.00 91.38 99 SER A C 1
ATOM 818 O O . SER A 1 99 ? -5.787 -2.367 14.988 1.00 91.38 99 SER A O 1
ATOM 820 N N . MET A 1 100 ? -5.606 -2.645 12.772 1.00 92.06 100 MET A N 1
ATOM 821 C CA . MET A 1 100 ? -4.862 -1.393 12.565 1.00 92.06 100 MET A CA 1
ATOM 822 C C . MET A 1 100 ? -5.710 -0.142 12.836 1.00 92.06 100 MET A C 1
ATOM 824 O O . MET A 1 100 ? -5.179 0.846 13.338 1.00 92.06 100 MET A O 1
ATOM 828 N N . ILE A 1 101 ? -7.005 -0.165 12.498 1.00 92.31 101 ILE A N 1
ATOM 829 C CA . ILE A 1 101 ? -7.914 0.975 12.699 1.00 92.31 101 ILE A CA 1
ATOM 830 C C . ILE A 1 101 ? -8.254 1.161 14.180 1.00 92.31 101 ILE A C 1
ATOM 832 O O . ILE A 1 101 ? -8.240 2.295 14.657 1.00 92.31 101 ILE A O 1
ATOM 836 N N . ILE A 1 102 ? -8.562 0.074 14.893 1.00 90.00 102 ILE A N 1
ATOM 837 C CA . ILE A 1 102 ? -8.991 0.133 16.298 1.00 90.00 102 ILE A CA 1
ATOM 838 C C . ILE A 1 102 ? -7.821 0.207 17.276 1.00 90.00 102 ILE A C 1
ATOM 840 O O . ILE A 1 102 ? -8.056 0.419 18.462 1.00 90.00 102 ILE A O 1
ATOM 844 N N . LYS A 1 103 ? -6.577 0.019 16.819 1.00 87.75 103 LYS A N 1
ATOM 845 C CA . LYS A 1 103 ? -5.401 0.067 17.691 1.00 87.75 103 LYS A CA 1
ATOM 846 C C . LYS A 1 103 ? -5.386 1.375 18.484 1.00 87.75 103 LYS A C 1
ATOM 848 O O . LYS A 1 103 ? -5.527 2.450 17.901 1.00 87.75 103 LYS A O 1
ATOM 853 N N . ASN A 1 104 ? -5.195 1.260 19.796 1.00 81.38 104 ASN A N 1
ATOM 854 C CA . ASN A 1 104 ? -5.216 2.368 20.757 1.00 81.38 104 ASN A CA 1
ATOM 855 C C . ASN A 1 104 ? -6.583 3.069 20.928 1.00 81.38 104 ASN A C 1
ATOM 857 O O . ASN A 1 104 ? -6.642 4.133 21.534 1.00 81.38 104 ASN A O 1
ATOM 861 N N . THR A 1 105 ? -7.686 2.496 20.429 1.00 81.25 105 THR A N 1
ATOM 862 C CA . THR A 1 105 ? -9.065 2.959 20.708 1.00 81.25 105 THR A CA 1
ATOM 863 C C . THR A 1 105 ? -9.678 2.206 21.880 1.00 81.25 105 THR A C 1
ATOM 865 O O . THR A 1 105 ? -9.202 1.135 22.238 1.00 81.25 105 THR A O 1
ATOM 868 N N . PHE A 1 106 ? -10.798 2.707 22.412 1.00 79.50 106 PHE A N 1
ATOM 869 C CA . PHE A 1 106 ? -11.609 1.990 23.407 1.00 79.50 106 PHE A CA 1
ATOM 870 C C . PHE A 1 106 ? -12.095 0.612 22.927 1.00 79.50 106 PHE A C 1
ATOM 872 O O . PHE A 1 106 ? -12.489 -0.212 23.742 1.00 79.50 106 PHE A O 1
ATOM 879 N N . ARG A 1 107 ? -12.068 0.353 21.611 1.00 79.75 107 ARG A N 1
ATOM 880 C CA . ARG A 1 107 ? -12.393 -0.953 21.024 1.00 79.75 107 ARG A CA 1
ATOM 881 C C . ARG A 1 107 ? -11.177 -1.891 20.917 1.00 79.75 107 ARG A C 1
ATOM 883 O O . ARG A 1 107 ? -11.331 -3.018 20.455 1.00 79.75 107 ARG A O 1
ATOM 890 N N . ASP A 1 108 ? -9.970 -1.452 21.287 1.00 78.88 108 ASP A N 1
ATOM 891 C CA . ASP A 1 108 ? -8.778 -2.308 21.353 1.00 78.88 108 ASP A CA 1
ATOM 892 C C . ASP A 1 108 ? -8.854 -3.215 22.588 1.00 78.88 108 ASP A C 1
ATOM 894 O O . ASP A 1 108 ? -8.985 -2.741 23.714 1.00 78.88 108 ASP A O 1
ATOM 898 N N . VAL A 1 109 ? -8.704 -4.525 22.387 1.00 74.69 109 VAL A N 1
ATOM 899 C CA . VAL A 1 109 ? -8.682 -5.526 23.470 1.00 74.69 109 VAL A CA 1
ATOM 900 C C . VAL A 1 109 ? -7.544 -5.259 24.463 1.00 74.69 109 VAL A C 1
ATOM 902 O O . VAL A 1 109 ? -7.662 -5.581 25.640 1.00 74.69 109 VAL A O 1
ATOM 905 N N . ASN A 1 110 ? -6.447 -4.651 23.999 1.00 73.50 110 ASN A N 1
ATOM 906 C CA . ASN A 1 110 ? -5.288 -4.303 24.820 1.00 73.50 110 ASN A CA 1
ATOM 907 C C . ASN A 1 110 ? -5.211 -2.795 25.093 1.00 73.50 110 ASN A C 1
ATOM 909 O O . ASN A 1 110 ? -4.110 -2.244 25.145 1.00 73.50 110 ASN A O 1
ATOM 913 N N . TYR A 1 111 ? -6.350 -2.107 25.189 1.00 69.56 111 TYR A N 1
ATOM 914 C CA . TYR A 1 111 ? -6.360 -0.683 25.502 1.00 69.56 111 TYR A CA 1
ATOM 915 C C . TYR A 1 111 ? -5.774 -0.427 26.898 1.00 69.56 111 TYR A C 1
ATOM 917 O O . TYR A 1 111 ? -6.242 -0.967 27.899 1.00 69.56 111 TYR A O 1
ATOM 925 N N . PHE A 1 112 ? -4.757 0.427 26.958 1.00 67.38 112 PHE A N 1
ATOM 926 C CA . PHE A 1 112 ? -4.235 1.006 28.188 1.00 67.38 112 PHE A CA 1
ATOM 927 C C . PHE A 1 112 ? -4.107 2.514 27.979 1.00 67.38 112 PHE A C 1
ATOM 929 O O . PHE A 1 112 ? -3.560 2.955 26.963 1.00 67.38 112 PHE A O 1
ATOM 936 N N . GLU A 1 113 ? -4.598 3.311 28.929 1.00 64.81 113 GLU A N 1
ATOM 937 C CA . GLU A 1 113 ? -4.395 4.762 28.931 1.00 64.81 113 GLU A CA 1
ATOM 938 C C . GLU A 1 113 ? -2.904 5.064 29.128 1.00 64.81 113 GLU A C 1
ATOM 940 O O . GLU A 1 113 ? -2.389 5.189 30.235 1.00 64.81 113 GLU A O 1
ATOM 945 N N . THR A 1 114 ? -2.173 5.153 28.025 1.00 59.59 114 THR A N 1
ATOM 946 C CA . THR A 1 114 ? -0.877 5.830 27.976 1.00 59.59 114 THR A CA 1
ATOM 947 C C . THR A 1 114 ? -1.091 7.183 27.322 1.00 59.59 114 THR A C 1
ATOM 949 O O . THR A 1 114 ? -1.936 7.291 26.442 1.00 59.59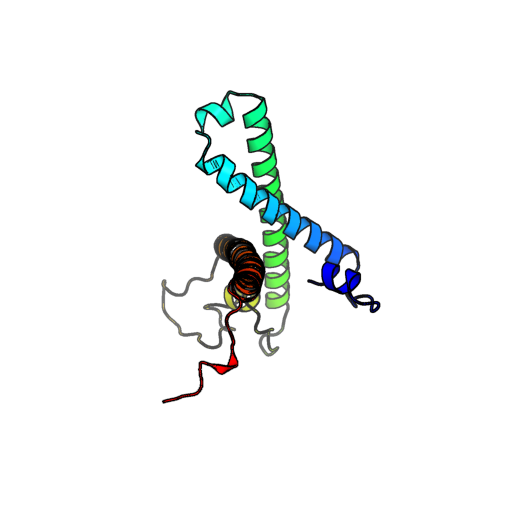 114 THR A O 1
ATOM 952 N N . GLY A 1 115 ? -0.370 8.217 27.767 1.00 61.66 115 GLY A N 1
ATOM 953 C CA . GLY A 1 115 ? -0.482 9.596 27.261 1.00 61.66 115 GLY A CA 1
ATOM 954 C C . GLY A 1 115 ? -0.139 9.759 25.768 1.00 61.66 115 GLY A C 1
ATOM 955 O O . GLY A 1 115 ? -0.617 9.017 24.921 1.00 61.66 115 GLY A O 1
ATOM 956 N N . GLU A 1 116 ? 0.712 10.718 25.390 1.00 57.47 116 GLU A N 1
ATOM 957 C CA . GLU A 1 116 ? 1.011 11.032 23.970 1.00 57.47 116 GLU A CA 1
ATOM 958 C C . GLU A 1 116 ? 1.498 9.838 23.105 1.00 57.47 116 GLU A C 1
ATOM 960 O O . GLU A 1 116 ? 1.442 9.898 21.876 1.00 57.47 116 GLU A O 1
ATOM 965 N N . ALA A 1 117 ? 1.926 8.725 23.716 1.00 59.16 117 ALA A N 1
ATOM 966 C CA . ALA A 1 117 ? 2.349 7.502 23.028 1.00 59.16 117 ALA A CA 1
ATOM 967 C C . ALA A 1 117 ? 1.197 6.651 22.435 1.00 59.16 117 ALA A C 1
ATOM 969 O O . ALA A 1 117 ? 1.469 5.718 21.679 1.00 59.16 117 ALA A O 1
ATOM 970 N N . SER A 1 118 ? -0.072 6.960 22.728 1.00 66.38 118 SER A N 1
ATOM 971 C CA . SER A 1 118 ? -1.247 6.162 22.328 1.00 66.38 118 SER A CA 1
ATOM 972 C C . SER A 1 118 ? -1.992 6.687 21.092 1.00 66.38 118 SER A C 1
ATOM 974 O O . SER A 1 118 ? -3.151 6.344 20.865 1.00 66.38 118 SER A O 1
ATOM 976 N N . ARG A 1 119 ? -1.356 7.503 20.237 1.00 80.88 119 ARG A N 1
ATOM 977 C CA . ARG A 1 119 ? -2.048 8.044 19.051 1.00 80.88 119 ARG A CA 1
ATOM 978 C C . ARG A 1 119 ? -2.561 6.938 18.117 1.00 80.88 119 ARG A C 1
ATOM 980 O O . ARG A 1 119 ? -1.899 5.918 17.911 1.00 80.88 119 ARG A O 1
ATOM 987 N N . PHE A 1 120 ? -3.716 7.174 17.498 1.00 84.38 120 PHE A N 1
ATOM 988 C CA . PHE A 1 120 ? -4.278 6.289 16.475 1.00 84.38 120 PHE A CA 1
ATOM 989 C C . PHE A 1 120 ? -3.425 6.276 15.209 1.00 84.38 120 PHE A C 1
ATOM 991 O O . PHE A 1 120 ? -2.819 7.286 14.831 1.00 84.38 120 PHE A O 1
ATOM 998 N N . MET A 1 121 ? -3.449 5.150 14.497 1.00 88.75 121 MET A N 1
ATOM 999 C CA . MET A 1 121 ? -2.804 5.058 13.195 1.00 88.75 121 MET A CA 1
ATOM 1000 C C . MET A 1 121 ? -3.583 5.878 12.157 1.00 88.75 121 MET A C 1
ATOM 1002 O O . MET A 1 121 ? -4.795 5.718 11.970 1.00 88.75 121 MET A O 1
ATOM 1006 N N . THR A 1 122 ? -2.882 6.769 11.462 1.00 91.69 122 THR A N 1
ATOM 1007 C CA . THR A 1 122 ? -3.461 7.590 10.394 1.00 91.69 122 THR A CA 1
ATOM 1008 C C . THR A 1 122 ? -3.771 6.742 9.161 1.00 91.69 122 THR A C 1
ATOM 1010 O O . THR A 1 122 ? -3.123 5.730 8.894 1.00 91.69 122 THR A O 1
ATOM 1013 N N . ASN A 1 123 ? -4.714 7.189 8.326 1.00 92.50 123 ASN A N 1
ATOM 1014 C CA . ASN A 1 123 ? -5.040 6.482 7.080 1.00 92.50 123 ASN A CA 1
ATOM 1015 C C . ASN A 1 123 ? -3.818 6.325 6.151 1.00 92.50 123 ASN A C 1
ATOM 1017 O O . ASN A 1 123 ? -3.736 5.346 5.414 1.00 92.50 123 ASN A O 1
ATOM 1021 N N . SER A 1 124 ? -2.863 7.261 6.182 1.00 92.69 124 SER A N 1
ATOM 1022 C CA . SER A 1 124 ? -1.598 7.149 5.445 1.00 92.69 124 SER A CA 1
ATOM 1023 C C . SER A 1 124 ? -0.713 6.019 5.959 1.00 92.69 124 SER A C 1
ATOM 1025 O O . SER A 1 124 ? -0.195 5.258 5.148 1.00 92.69 124 SER A O 1
ATOM 1027 N N . GLU A 1 125 ? -0.562 5.885 7.276 1.00 93.00 125 GLU A N 1
ATOM 1028 C CA . GLU A 1 125 ? 0.246 4.826 7.892 1.00 93.00 125 GLU A CA 1
ATOM 1029 C C . GLU A 1 125 ? -0.379 3.450 7.641 1.00 93.00 125 GLU A C 1
ATOM 1031 O O . GLU A 1 125 ? 0.305 2.538 7.176 1.00 93.00 125 GLU A O 1
ATOM 1036 N N . ILE A 1 126 ? -1.701 3.328 7.817 1.00 95.12 126 ILE A N 1
ATOM 1037 C CA . ILE A 1 126 ? -2.441 2.100 7.488 1.00 95.12 126 ILE A CA 1
ATOM 1038 C C . ILE A 1 126 ? -2.251 1.752 6.007 1.00 95.12 126 ILE A C 1
ATOM 1040 O O . ILE A 1 126 ? -1.971 0.605 5.668 1.00 95.12 126 ILE A O 1
ATOM 1044 N N . ARG A 1 127 ? -2.357 2.736 5.102 1.00 95.19 127 ARG A N 1
ATOM 1045 C CA . ARG A 1 127 ? -2.171 2.517 3.660 1.00 95.19 127 ARG A CA 1
ATOM 1046 C C . ARG A 1 127 ? -0.780 1.989 3.330 1.00 95.19 127 ARG A C 1
ATOM 1048 O O . ARG A 1 127 ? -0.680 1.072 2.517 1.00 95.19 127 ARG A O 1
ATOM 1055 N N . VAL A 1 128 ? 0.267 2.562 3.923 1.00 93.12 128 VAL A N 1
ATOM 1056 C CA . VAL A 1 128 ? 1.649 2.108 3.712 1.00 93.12 128 VAL A CA 1
ATOM 1057 C C . VAL A 1 128 ? 1.818 0.673 4.212 1.00 93.12 128 VAL A C 1
ATOM 1059 O O . VAL A 1 128 ? 2.327 -0.151 3.460 1.00 93.12 128 VAL A O 1
ATOM 1062 N N . ASN A 1 129 ? 1.302 0.340 5.399 1.00 93.25 129 ASN A N 1
ATOM 1063 C CA . ASN A 1 129 ? 1.364 -1.021 5.944 1.00 93.25 129 ASN A CA 1
ATOM 1064 C C . ASN A 1 129 ? 0.588 -2.041 5.093 1.00 93.25 129 ASN A C 1
ATOM 1066 O O . ASN A 1 129 ? 1.078 -3.141 4.841 1.00 93.25 129 ASN A O 1
ATOM 1070 N N . LEU A 1 130 ? -0.603 -1.683 4.598 1.00 93.12 130 LEU A N 1
ATOM 1071 C CA . LEU A 1 130 ? -1.362 -2.532 3.672 1.00 93.12 130 LEU A CA 1
ATOM 1072 C C . LEU A 1 130 ? -0.591 -2.773 2.374 1.00 93.12 130 LEU A C 1
ATOM 1074 O O . LEU A 1 130 ? -0.514 -3.906 1.899 1.00 93.12 130 LEU A O 1
ATOM 1078 N N . LEU A 1 131 ? -0.041 -1.706 1.788 1.00 91.81 131 LEU A N 1
ATOM 1079 C CA . LEU A 1 131 ? 0.715 -1.805 0.546 1.00 91.81 131 LEU A CA 1
ATOM 1080 C C . LEU A 1 131 ? 1.964 -2.666 0.735 1.00 91.81 131 LEU A C 1
ATOM 1082 O O . LEU A 1 131 ? 2.205 -3.540 -0.093 1.00 91.81 131 LEU A O 1
ATOM 1086 N N . ASP A 1 132 ? 2.709 -2.468 1.822 1.00 89.00 132 ASP A N 1
ATOM 1087 C CA . ASP A 1 132 ? 3.896 -3.262 2.144 1.00 89.00 132 ASP A CA 1
ATOM 1088 C C . ASP A 1 132 ? 3.554 -4.742 2.358 1.00 89.00 132 ASP A C 1
ATOM 1090 O O . ASP A 1 132 ? 4.197 -5.620 1.776 1.00 89.00 132 ASP A O 1
ATOM 1094 N N . GLY A 1 133 ? 2.473 -5.041 3.084 1.00 87.69 133 GLY A N 1
ATOM 1095 C CA . GLY A 1 133 ? 1.981 -6.408 3.258 1.00 87.69 133 GLY A CA 1
ATOM 1096 C C . GLY A 1 133 ? 1.635 -7.085 1.927 1.00 87.69 133 GLY A C 1
ATOM 1097 O O . GLY A 1 133 ? 2.064 -8.211 1.662 1.00 87.69 133 GLY A O 1
ATOM 1098 N N . PHE A 1 134 ? 0.919 -6.393 1.034 1.00 85.88 134 PHE A N 1
ATOM 1099 C CA . PHE A 1 134 ? 0.612 -6.932 -0.295 1.00 85.88 134 PHE A CA 1
ATOM 1100 C C . PHE A 1 134 ? 1.856 -7.082 -1.175 1.00 85.88 134 PHE A C 1
ATOM 1102 O O . PHE A 1 134 ? 1.979 -8.068 -1.909 1.00 85.88 134 PHE A O 1
ATOM 1109 N N . TYR A 1 135 ? 2.768 -6.116 -1.117 1.00 81.81 135 TYR A N 1
ATOM 1110 C CA . TYR A 1 135 ? 3.980 -6.075 -1.924 1.00 81.81 135 TYR A CA 1
ATOM 1111 C C . TYR A 1 135 ? 4.956 -7.193 -1.535 1.00 81.81 135 TYR A C 1
ATOM 1113 O O . TYR A 1 135 ? 5.366 -7.992 -2.383 1.00 81.81 135 TYR A O 1
ATOM 1121 N N . SER A 1 136 ? 5.273 -7.295 -0.244 1.00 76.62 136 SER A N 1
ATOM 1122 C CA . SER A 1 136 ? 6.191 -8.292 0.311 1.00 76.62 136 SER A CA 1
ATOM 1123 C C . SER A 1 136 ? 5.631 -9.713 0.207 1.00 76.62 136 SER A C 1
ATOM 1125 O O . SER A 1 136 ? 6.347 -10.622 -0.228 1.00 76.62 136 SER A O 1
ATOM 1127 N N . GLY A 1 137 ? 4.345 -9.897 0.526 1.00 72.94 137 GLY A N 1
ATOM 1128 C CA . GLY A 1 137 ? 3.673 -11.193 0.468 1.00 72.94 137 GLY A CA 1
ATOM 1129 C C . GLY A 1 137 ? 3.599 -11.750 -0.952 1.00 72.94 137 GLY A C 1
ATOM 1130 O O . GLY A 1 137 ? 3.927 -12.912 -1.179 1.00 72.94 137 GLY A O 1
ATOM 1131 N N . THR A 1 138 ? 3.246 -10.921 -1.939 1.00 71.88 138 THR A N 1
ATOM 1132 C CA . THR A 1 138 ? 3.095 -11.393 -3.326 1.00 71.88 138 THR A CA 1
ATOM 1133 C C . THR A 1 138 ? 4.429 -11.820 -3.938 1.00 71.88 138 THR A C 1
ATOM 1135 O O . THR A 1 138 ? 4.489 -12.832 -4.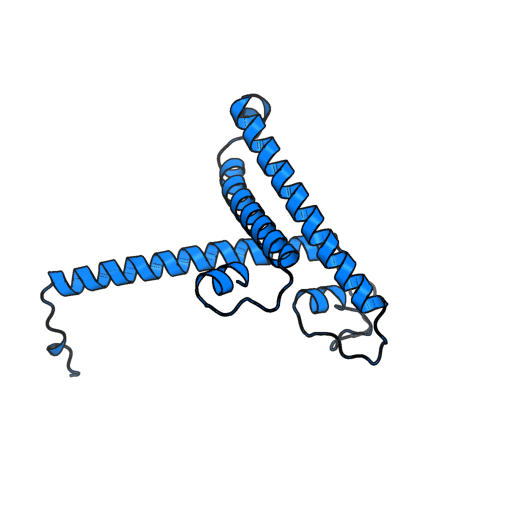633 1.00 71.88 138 THR A O 1
ATOM 1138 N N . TYR A 1 139 ? 5.506 -11.068 -3.701 1.00 69.62 139 TYR A N 1
ATOM 1139 C CA . TYR A 1 139 ? 6.797 -11.342 -4.333 1.00 69.62 139 TYR A CA 1
ATOM 1140 C C . TYR A 1 139 ? 7.520 -12.541 -3.712 1.00 69.62 139 TYR A C 1
ATOM 1142 O O . TYR A 1 139 ? 7.932 -13.454 -4.432 1.00 69.62 139 TYR A O 1
ATOM 1150 N N . LYS A 1 140 ? 7.654 -12.562 -2.378 1.00 69.62 140 LYS A N 1
ATOM 1151 C CA . LYS A 1 140 ? 8.446 -13.588 -1.682 1.00 69.62 140 LYS A CA 1
ATOM 1152 C C . LYS A 1 140 ? 7.838 -14.977 -1.844 1.00 69.62 140 LYS A C 1
ATOM 1154 O O . LYS A 1 140 ? 8.555 -15.927 -2.141 1.00 69.62 140 LYS A O 1
ATOM 1159 N N . VAL A 1 141 ? 6.516 -15.077 -1.713 1.00 71.88 141 VAL A N 1
ATOM 1160 C CA . VAL A 1 141 ? 5.792 -16.346 -1.841 1.00 71.88 141 VAL A CA 1
ATOM 1161 C C . VAL A 1 141 ? 5.894 -16.889 -3.267 1.00 71.88 141 VAL A C 1
ATOM 1163 O O . VAL A 1 141 ? 6.178 -18.066 -3.462 1.00 71.88 141 VAL A O 1
ATOM 1166 N N . ASN A 1 142 ? 5.749 -16.028 -4.278 1.00 69.19 142 ASN A N 1
ATOM 1167 C CA . ASN A 1 142 ? 5.832 -16.454 -5.674 1.00 69.19 142 ASN A CA 1
ATOM 1168 C C . ASN A 1 142 ? 7.256 -16.887 -6.064 1.00 69.19 142 ASN A C 1
ATOM 1170 O O . ASN A 1 142 ? 7.422 -17.869 -6.781 1.00 69.19 142 ASN A O 1
ATOM 1174 N N . PHE A 1 143 ? 8.284 -16.190 -5.568 1.00 71.19 143 PHE A N 1
ATOM 1175 C CA . PHE A 1 143 ? 9.677 -16.598 -5.760 1.00 71.19 143 PHE A CA 1
ATOM 1176 C C . PHE A 1 143 ? 9.967 -17.954 -5.103 1.00 71.19 143 PHE A C 1
ATOM 1178 O O . PHE A 1 143 ? 10.579 -18.816 -5.729 1.00 71.19 143 PHE A O 1
ATOM 1185 N N . PHE A 1 144 ? 9.479 -18.162 -3.878 1.00 73.88 144 PHE A N 1
ATOM 1186 C CA . PHE A 1 144 ? 9.657 -19.410 -3.141 1.00 73.88 144 PHE A CA 1
ATOM 1187 C C . PHE A 1 144 ? 8.999 -20.604 -3.842 1.00 73.88 144 PHE A C 1
ATOM 1189 O O . PHE A 1 144 ? 9.661 -21.617 -4.042 1.00 73.88 144 PHE A O 1
ATOM 1196 N N . PHE A 1 145 ? 7.744 -20.480 -4.290 1.00 76.25 145 PHE A N 1
ATOM 1197 C CA . PHE A 1 145 ? 7.068 -21.566 -5.009 1.00 76.25 145 PHE A CA 1
ATOM 1198 C C . PHE A 1 145 ? 7.749 -21.905 -6.338 1.00 76.25 145 PHE A C 1
ATOM 1200 O O . PHE A 1 145 ? 8.011 -23.072 -6.604 1.00 76.25 145 PHE A O 1
ATOM 1207 N N . ILE A 1 146 ? 8.134 -20.898 -7.133 1.00 78.50 146 ILE A N 1
ATOM 1208 C CA . ILE A 1 146 ? 8.877 -21.134 -8.382 1.00 78.50 146 ILE A CA 1
ATOM 1209 C C . ILE A 1 146 ? 10.214 -21.828 -8.101 1.00 78.50 146 ILE A C 1
ATOM 1211 O O . ILE A 1 146 ? 10.630 -22.697 -8.869 1.00 78.50 146 ILE A O 1
ATOM 1215 N N . PHE A 1 147 ? 10.905 -21.432 -7.030 1.00 80.56 147 PHE A N 1
ATOM 1216 C CA . PHE A 1 147 ? 12.150 -22.070 -6.627 1.00 80.56 147 PHE A CA 1
ATOM 1217 C C . PHE A 1 147 ? 11.919 -23.528 -6.230 1.00 80.56 147 PHE A C 1
ATOM 1219 O O . PHE A 1 147 ? 12.631 -24.384 -6.740 1.00 80.56 147 PHE A O 1
ATOM 1226 N N . LEU A 1 148 ? 10.919 -23.821 -5.394 1.00 83.38 148 LEU A N 1
ATOM 1227 C CA . LEU A 1 148 ? 10.585 -25.187 -4.990 1.00 83.38 148 LEU A CA 1
ATOM 1228 C C . LEU A 1 148 ? 10.227 -26.070 -6.183 1.00 83.38 148 LEU A C 1
ATOM 1230 O O . LEU A 1 148 ? 10.806 -27.142 -6.320 1.00 83.38 148 LEU A O 1
ATOM 1234 N N . ASP A 1 149 ? 9.347 -25.609 -7.070 1.00 82.06 149 ASP A N 1
ATOM 1235 C CA . ASP A 1 149 ? 8.923 -26.383 -8.241 1.00 82.06 149 ASP A CA 1
ATOM 1236 C C . ASP A 1 149 ? 10.117 -26.711 -9.146 1.00 82.06 149 ASP A C 1
ATOM 1238 O O . ASP A 1 149 ? 10.308 -27.853 -9.573 1.00 82.06 149 ASP A O 1
ATOM 1242 N N . LYS A 1 150 ? 10.974 -25.716 -9.415 1.00 85.19 150 LYS A N 1
ATOM 1243 C CA . LYS A 1 150 ? 12.168 -25.904 -10.250 1.00 85.19 150 LYS A CA 1
ATOM 1244 C C . LYS A 1 150 ? 13.235 -26.747 -9.567 1.00 85.19 150 LYS A C 1
ATOM 1246 O O . LYS A 1 150 ? 13.860 -27.572 -10.230 1.00 85.19 150 LYS A O 1
ATOM 1251 N N . PHE A 1 151 ? 13.456 -26.538 -8.274 1.00 86.38 151 PHE A N 1
ATOM 1252 C CA . PHE A 1 151 ? 14.406 -27.307 -7.481 1.00 86.38 151 PHE A CA 1
ATOM 1253 C C . PHE A 1 151 ? 13.980 -28.771 -7.417 1.00 86.38 151 PHE A C 1
ATOM 1255 O O . PHE A 1 151 ? 14.794 -29.643 -7.697 1.00 86.38 151 PHE A O 1
ATOM 1262 N N . TYR A 1 152 ? 12.702 -29.042 -7.149 1.00 85.50 152 TYR A N 1
ATOM 1263 C CA . TYR A 1 152 ? 12.157 -30.394 -7.110 1.00 85.50 152 TYR A CA 1
ATOM 1264 C C . TYR A 1 152 ? 12.252 -31.077 -8.479 1.00 85.50 152 TYR A C 1
ATOM 1266 O O . TYR A 1 152 ? 12.717 -32.210 -8.567 1.00 85.50 152 TYR A O 1
ATOM 1274 N N . ALA A 1 153 ? 11.910 -30.376 -9.566 1.00 86.50 153 ALA A N 1
ATOM 1275 C CA . ALA A 1 153 ? 12.055 -30.904 -10.923 1.00 86.50 153 ALA A CA 1
ATOM 1276 C C . ALA A 1 153 ? 13.519 -31.211 -11.293 1.00 86.50 153 ALA A C 1
ATOM 1278 O O . ALA A 1 153 ? 13.797 -32.218 -11.947 1.00 86.50 153 ALA A O 1
ATOM 1279 N N . LEU A 1 154 ? 14.465 -30.360 -10.881 1.00 86.50 154 LEU A N 1
ATOM 1280 C CA . LEU A 1 154 ? 15.896 -30.578 -11.108 1.00 86.50 154 LEU A CA 1
ATOM 1281 C C . LEU A 1 154 ? 16.431 -31.734 -10.254 1.00 86.50 154 LEU A C 1
ATOM 1283 O O . LEU A 1 154 ? 17.175 -32.571 -10.759 1.00 86.50 154 LEU A O 1
ATOM 1287 N N . PHE A 1 155 ? 16.027 -31.798 -8.987 1.00 84.06 155 PHE A N 1
ATOM 1288 C CA . PHE A 1 155 ? 16.396 -32.858 -8.057 1.00 84.06 155 PHE A CA 1
ATOM 1289 C C . PHE A 1 155 ? 15.880 -34.218 -8.536 1.00 84.06 155 PHE A C 1
ATOM 1291 O O . PHE A 1 155 ? 16.642 -35.178 -8.578 1.00 84.06 155 PHE A O 1
ATOM 1298 N N . TYR A 1 156 ? 14.629 -34.290 -8.996 1.00 84.88 156 TYR A N 1
ATOM 1299 C CA . TYR A 1 156 ? 14.062 -35.510 -9.569 1.00 84.88 156 TYR A CA 1
ATOM 13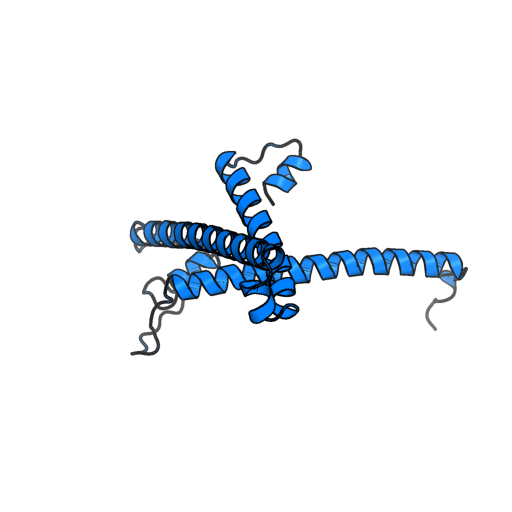00 C C . TYR A 1 156 ? 14.854 -35.984 -10.795 1.00 84.88 156 TYR A C 1
ATOM 1302 O O . TYR A 1 156 ? 15.268 -37.140 -10.855 1.00 84.88 156 TYR A O 1
ATOM 1310 N N . LYS A 1 157 ? 15.169 -35.073 -11.728 1.00 85.25 157 LYS A N 1
ATOM 1311 C CA . LYS A 1 157 ? 16.020 -35.384 -12.891 1.00 85.25 157 LYS A CA 1
ATOM 1312 C C . LYS A 1 157 ? 17.430 -35.825 -12.500 1.00 85.25 157 LYS A C 1
ATOM 1314 O O . LYS A 1 157 ? 18.015 -36.670 -13.173 1.00 85.25 157 LYS A O 1
ATOM 1319 N N . PHE A 1 158 ? 17.992 -35.258 -11.435 1.00 81.69 158 PHE A N 1
ATOM 1320 C CA . PHE A 1 158 ? 19.294 -35.665 -10.915 1.00 81.69 158 PHE A CA 1
ATOM 1321 C C . PHE A 1 158 ? 19.251 -37.090 -10.346 1.00 81.69 158 PHE A C 1
ATOM 1323 O O . PHE A 1 158 ? 20.126 -37.887 -10.676 1.00 81.69 158 PHE A O 1
ATOM 1330 N N . ILE A 1 159 ? 18.229 -37.438 -9.555 1.00 81.44 159 ILE A N 1
ATOM 1331 C CA . ILE A 1 159 ? 18.028 -38.797 -9.019 1.00 81.44 159 ILE A CA 1
ATOM 1332 C C . ILE A 1 159 ? 17.844 -39.820 -10.150 1.00 81.44 159 ILE A C 1
ATOM 1334 O O . ILE A 1 159 ? 18.489 -40.868 -10.142 1.00 81.44 159 ILE A O 1
ATOM 1338 N N . GLU A 1 160 ? 17.029 -39.496 -11.156 1.00 79.94 160 GLU A N 1
ATOM 1339 C CA . GLU A 1 160 ? 16.805 -40.357 -12.324 1.00 79.94 160 GLU A CA 1
ATOM 1340 C C . GLU A 1 160 ? 18.101 -40.577 -13.130 1.00 79.94 160 GLU A C 1
ATOM 1342 O O . GLU A 1 160 ? 18.446 -41.707 -13.478 1.00 79.94 160 GLU A O 1
ATOM 1347 N N . SER A 1 161 ? 18.871 -39.509 -13.362 1.00 76.31 161 SER A N 1
ATOM 1348 C CA . SER A 1 161 ? 20.136 -39.550 -14.111 1.00 76.31 161 SER A CA 1
ATOM 1349 C C . SER A 1 161 ? 21.263 -40.275 -13.365 1.00 76.31 161 SER A C 1
ATOM 1351 O O . SER A 1 161 ? 22.088 -40.957 -13.974 1.00 76.31 161 SER A O 1
ATOM 1353 N N . SER A 1 162 ? 21.294 -40.178 -12.035 1.00 71.06 162 SER A N 1
ATOM 1354 C CA . SER A 1 162 ? 22.349 -40.779 -11.211 1.00 71.06 162 SER A CA 1
ATOM 1355 C C . SER A 1 162 ? 22.184 -42.287 -10.987 1.00 71.06 162 SER A C 1
ATOM 1357 O O . SER A 1 162 ? 23.054 -42.887 -10.355 1.00 71.06 162 SER A O 1
ATOM 1359 N N . LYS A 1 163 ? 21.110 -42.921 -11.503 1.00 65.44 163 LYS A N 1
ATOM 1360 C CA . LYS A 1 163 ? 20.750 -44.331 -11.222 1.00 65.44 163 LYS A CA 1
ATOM 1361 C C . LYS A 1 163 ? 20.871 -44.663 -9.726 1.00 65.44 163 LYS A C 1
ATOM 1363 O O . LYS A 1 163 ? 21.266 -45.769 -9.352 1.00 65.44 163 LYS A O 1
ATOM 1368 N N . PHE A 1 164 ? 20.594 -43.682 -8.868 1.00 57.03 164 PHE A N 1
ATOM 1369 C CA . PHE A 1 164 ? 20.821 -43.803 -7.439 1.00 57.03 164 PHE A CA 1
ATOM 1370 C C . PHE A 1 164 ? 19.782 -44.773 -6.880 1.00 57.03 164 PHE A C 1
ATOM 1372 O O . PHE A 1 164 ? 18.583 -44.495 -6.886 1.00 57.03 164 PHE A O 1
ATOM 1379 N N . ASN A 1 165 ? 20.229 -45.955 -6.457 1.00 56.97 165 ASN A N 1
ATOM 1380 C CA . ASN A 1 165 ? 19.343 -46.964 -5.898 1.00 56.97 165 ASN A CA 1
ATOM 1381 C C . ASN A 1 165 ? 18.929 -46.519 -4.490 1.00 56.97 165 ASN A C 1
ATOM 1383 O O . ASN A 1 165 ? 19.719 -46.577 -3.549 1.00 56.97 165 ASN A O 1
ATOM 1387 N N . ILE A 1 166 ? 17.687 -46.055 -4.353 1.00 57.16 166 ILE A N 1
ATOM 1388 C CA . ILE A 1 166 ? 17.112 -45.558 -3.092 1.00 57.16 166 ILE A CA 1
ATOM 1389 C C . ILE A 1 166 ? 17.128 -46.658 -2.003 1.00 57.16 166 ILE A C 1
ATOM 1391 O O . ILE A 1 166 ? 17.107 -46.352 -0.815 1.00 57.16 166 ILE A O 1
ATOM 1395 N N . ASN A 1 167 ? 17.281 -47.932 -2.386 1.00 54.72 167 ASN A N 1
ATOM 1396 C CA . ASN A 1 167 ? 17.377 -49.070 -1.468 1.00 54.72 167 ASN A CA 1
ATOM 1397 C C . ASN A 1 167 ? 18.743 -49.241 -0.773 1.00 54.72 167 ASN A C 1
ATOM 1399 O O . ASN A 1 167 ? 18.877 -50.133 0.058 1.00 54.72 167 ASN A O 1
ATOM 1403 N N . THR A 1 168 ? 19.763 -48.431 -1.084 1.00 50.72 168 THR A N 1
ATOM 1404 C CA . THR A 1 168 ? 21.089 -48.544 -0.437 1.00 50.72 168 THR A CA 1
ATOM 1405 C C . THR A 1 168 ? 21.219 -47.672 0.821 1.00 50.72 168 THR A C 1
ATOM 1407 O O . THR A 1 168 ? 22.194 -47.796 1.552 1.00 50.72 168 THR A O 1
ATOM 1410 N N . ILE A 1 169 ? 20.235 -46.817 1.124 1.00 51.56 169 ILE A N 1
ATOM 1411 C CA . ILE A 1 169 ? 20.195 -46.033 2.371 1.00 51.56 169 ILE A CA 1
ATOM 1412 C C . ILE A 1 169 ? 19.206 -46.699 3.338 1.00 51.56 169 ILE A C 1
ATOM 1414 O O . ILE A 1 169 ? 18.191 -46.129 3.730 1.00 51.56 169 ILE A O 1
ATOM 1418 N N . CYS A 1 170 ? 19.490 -47.949 3.700 1.00 44.75 170 CYS A N 1
ATOM 1419 C CA . CYS A 1 170 ? 18.980 -48.523 4.939 1.00 44.75 170 CYS A CA 1
ATOM 1420 C C . CYS A 1 170 ? 20.001 -48.230 6.041 1.00 44.75 170 CYS A C 1
ATOM 1422 O O . CYS A 1 170 ? 21.187 -48.508 5.885 1.00 44.75 170 CYS A O 1
ATOM 1424 N N . PHE A 1 171 ? 19.498 -47.639 7.124 1.00 44.25 171 PHE A N 1
ATOM 1425 C CA . PHE A 1 171 ? 20.152 -47.425 8.411 1.00 44.25 171 PHE A CA 1
ATOM 1426 C C . PHE A 1 171 ? 21.209 -48.488 8.742 1.00 44.25 171 PHE A C 1
ATOM 1428 O O . PHE A 1 171 ? 20.900 -49.679 8.801 1.00 44.25 171 PHE A O 1
ATOM 1435 N N . THR A 1 172 ? 22.430 -48.033 9.013 1.00 39.44 172 THR A N 1
ATOM 1436 C CA . THR A 1 172 ? 23.367 -48.708 9.920 1.00 39.44 172 THR A CA 1
ATOM 1437 C C . THR A 1 172 ? 23.722 -47.733 11.026 1.00 39.44 172 THR A C 1
ATOM 1439 O O . THR A 1 172 ? 23.840 -46.527 10.704 1.00 39.44 172 THR A O 1
#

Radius of gyration: 23.53 Å; chains: 1; bounding box: 46×63×53 Å

Organism: NCBI:txid588596

Secondary structure (DSSP, 8-state):
-HHHHHHH-SSPPSS-HHHHHHHHHHHHHHHHHHHHHHHHHHS-HHHHHHSHHHHHHHHHHHHHHHHHHHHHHHHHHHHHHHHHHS-TTSPPP--HHHHHHHTTSTT-TT----SGGGPPPPHHHHHHHHHHHHHHHHHHHHHHHHHHHHHHHHHHHHHHHTT--GGG----

Foldseek 3Di:
DQVVCVVVDVDRDPDDPVVVVVVVLLLVLLVLLLVVVVLPVPDDPVCCVPVPVSVVSNVVSVVSVVVNLVVLLVVLVVVLVVVVPDDLPDDDDPDPSVCLQCQCHPSHPPHDDDPPVSDHDDSVNSSVVVSCCSNVVVPVVVVVVVCVVVVVVVVVVVCVVVVDDPVVPDDD

pLDDT: mean 82.09, std 13.62, range [39.44, 96.31]